Protein AF-A0A377FRD3-F1 (afdb_monomer_lite)

InterPro domains:
  IPR013099 Potassium channel domain [PF07885] (24-96)
  IPR028325 Voltage-gated potassium channel [PTHR11537] (15-99)

Secondary structure (DSSP, 8-state):
-HHHHHHHHHHHTS-HHHHHHHHHHHHHHHHHHHHHH-TTT--SHHHHHHHHHHHHTT---SSS---SHHHHHHHHHHHHHHHHHHHHHHHHHHHHHHHHHHHHHTT-S----S-EEEEES--HHHHHHHHHHHTTT-EEEEETTB--HHHHTTSPPPTT-EEEEE--HHHHHHHHTT---

Sequence (181 aa):
MHIFFRVWRGLSKLSFLNIVLASLVIILTGTLVGYWVEPETFPSLFDSFWWTMTTLTTVGYGDFFPSSVAGRWLGIFLFLFGIGIIGALIGKLVEVGATFQRLKREGKLMYRGEGHYVYIGWSPKTKKAIDEVLGQGVTLMAVNDRLDYATVLDTPLEASDMLYVVCHDDTWERLNGRGGM

pLDDT: mean 73.73, std 19.8, range [31.97, 97.81]

Organism: NCBI:txid33987

Structure (mmCIF, N/CA/C/O backbone):
data_AF-A0A377FRD3-F1
#
_entry.id   AF-A0A377FRD3-F1
#
loop_
_atom_site.group_PDB
_atom_site.id
_atom_site.type_symbol
_atom_site.label_atom_id
_atom_site.label_alt_id
_atom_site.label_comp_id
_atom_site.label_asym_id
_atom_site.label_entity_id
_atom_site.label_seq_id
_atom_site.pdbx_PDB_ins_code
_atom_site.Cartn_x
_atom_site.Cartn_y
_atom_site.Cartn_z
_atom_site.occupancy
_atom_site.B_iso_or_equiv
_atom_site.auth_seq_id
_atom_site.auth_comp_id
_atom_site.auth_asym_id
_atom_site.auth_atom_id
_atom_site.pdbx_PDB_model_num
ATOM 1 N N . MET A 1 1 ? 2.174 26.113 1.796 1.00 54.59 1 MET A N 1
ATOM 2 C CA . MET A 1 1 ? 1.388 25.424 2.853 1.00 54.59 1 MET A CA 1
ATOM 3 C C . MET A 1 1 ? -0.081 25.150 2.496 1.00 54.59 1 MET A C 1
ATOM 5 O O . MET A 1 1 ? -0.565 24.091 2.868 1.00 54.59 1 MET A O 1
ATOM 9 N N . HIS A 1 2 ? -0.800 26.010 1.754 1.00 61.00 2 HIS A N 1
ATOM 10 C CA . HIS A 1 2 ? -2.237 25.798 1.463 1.00 61.00 2 HIS A CA 1
ATOM 11 C C . HIS A 1 2 ? -2.573 24.604 0.545 1.00 61.00 2 HIS A C 1
ATOM 13 O O . HIS A 1 2 ? -3.586 23.940 0.758 1.00 61.00 2 HIS A O 1
ATOM 19 N N . ILE A 1 3 ? -1.743 24.310 -0.461 1.00 70.44 3 ILE A N 1
ATOM 20 C CA . ILE A 1 3 ? -1.979 23.196 -1.402 1.00 70.44 3 ILE A CA 1
ATOM 21 C C . ILE A 1 3 ? -1.799 21.849 -0.700 1.00 70.44 3 ILE A C 1
ATOM 23 O O . ILE A 1 3 ? -2.674 20.994 -0.792 1.00 70.44 3 ILE A O 1
ATOM 27 N N . PHE A 1 4 ? -0.727 21.710 0.085 1.00 68.12 4 PHE A N 1
ATOM 28 C CA . PHE A 1 4 ? -0.463 20.519 0.894 1.00 68.12 4 PHE A CA 1
ATOM 29 C C . PHE A 1 4 ? -1.644 20.192 1.817 1.00 68.12 4 PHE A C 1
ATOM 31 O O . PHE A 1 4 ? -2.133 19.069 1.823 1.00 68.12 4 PHE A O 1
ATOM 38 N N . PHE A 1 5 ? -2.189 21.196 2.514 1.00 63.25 5 PHE A N 1
ATOM 39 C CA . PHE A 1 5 ? -3.329 21.001 3.413 1.00 63.25 5 PHE A CA 1
ATOM 40 C C . PHE A 1 5 ? -4.634 20.641 2.681 1.00 63.25 5 PHE A C 1
ATOM 42 O O . PHE A 1 5 ? -5.451 19.884 3.207 1.00 63.25 5 PHE A O 1
ATOM 49 N N . ARG A 1 6 ? -4.850 21.160 1.462 1.00 65.94 6 ARG A N 1
ATOM 50 C CA . ARG A 1 6 ? -6.016 20.801 0.631 1.00 65.94 6 ARG A CA 1
ATOM 51 C C . ARG A 1 6 ? -5.916 19.376 0.102 1.00 65.94 6 ARG A C 1
ATOM 53 O O . ARG A 1 6 ? -6.900 18.648 0.177 1.00 65.94 6 ARG A O 1
ATOM 60 N N . VAL A 1 7 ? -4.739 18.983 -0.380 1.00 66.50 7 VAL A N 1
ATOM 61 C CA . VAL A 1 7 ? -4.462 17.615 -0.835 1.00 66.50 7 VAL A CA 1
ATOM 62 C C . VAL A 1 7 ? -4.601 16.635 0.332 1.00 66.50 7 VAL A C 1
ATOM 64 O O . VAL A 1 7 ? -5.312 15.644 0.206 1.00 66.50 7 VAL A O 1
ATOM 67 N N . TRP A 1 8 ? -4.051 16.968 1.503 1.00 67.75 8 TRP A N 1
ATOM 68 C CA . TRP A 1 8 ? -4.163 16.156 2.718 1.00 67.75 8 TRP A CA 1
ATOM 69 C C . TRP A 1 8 ? -5.616 15.962 3.181 1.00 67.75 8 TRP A C 1
ATOM 71 O O . TRP A 1 8 ? -6.037 14.844 3.471 1.00 67.75 8 TRP A O 1
ATOM 81 N N . ARG A 1 9 ? -6.428 17.031 3.183 1.00 64.12 9 ARG A N 1
ATOM 82 C CA . ARG A 1 9 ? -7.872 16.941 3.486 1.00 64.12 9 ARG A CA 1
ATOM 83 C C . ARG A 1 9 ? -8.671 16.175 2.428 1.00 64.12 9 ARG A C 1
ATOM 85 O O . ARG A 1 9 ? -9.747 15.674 2.742 1.00 64.12 9 ARG A O 1
ATOM 92 N N . GLY A 1 10 ? -8.196 16.131 1.184 1.00 64.56 10 GLY A N 1
ATOM 93 C CA . GLY A 1 10 ? -8.771 15.297 0.128 1.00 64.56 10 GLY A CA 1
ATOM 94 C C . GLY A 1 10 ? -8.455 13.818 0.348 1.00 64.56 10 GLY A C 1
ATOM 95 O O . GLY A 1 10 ? -9.367 12.996 0.325 1.00 64.56 10 GLY A O 1
ATOM 96 N N . LEU A 1 11 ? -7.190 13.498 0.648 1.00 63.84 11 LEU A N 1
ATOM 97 C CA . LEU A 1 11 ? -6.742 12.135 0.947 1.00 63.84 11 LEU A CA 1
ATOM 98 C C . LEU A 1 11 ? -7.452 11.535 2.165 1.00 63.84 11 LEU A C 1
ATOM 100 O O . LEU A 1 11 ? -7.827 10.366 2.129 1.00 63.84 11 LEU A O 1
ATOM 104 N N . SER A 1 12 ? -7.687 12.316 3.225 1.00 64.62 12 SER A N 1
ATOM 105 C CA . SER A 1 12 ? -8.339 11.796 4.437 1.00 64.62 12 SER A CA 1
ATOM 106 C C . SER A 1 12 ? -9.779 11.324 4.199 1.00 64.62 12 SER A C 1
ATOM 108 O O . SER A 1 12 ? -10.254 10.424 4.895 1.00 64.62 12 SER A O 1
ATOM 110 N N . LYS A 1 13 ? -10.455 11.884 3.186 1.00 73.25 13 LYS A N 1
ATOM 111 C CA . LYS A 1 13 ? -11.823 11.520 2.789 1.00 73.25 13 LYS A CA 1
ATOM 112 C C . LYS A 1 13 ? -11.902 10.297 1.875 1.00 73.25 13 LYS A C 1
ATOM 114 O O . LYS A 1 13 ? -13.007 9.826 1.615 1.00 73.25 13 LYS A O 1
ATOM 119 N N . LEU A 1 14 ? -10.780 9.793 1.362 1.00 75.31 14 LEU A N 1
ATOM 120 C CA . LEU A 1 14 ? -10.792 8.588 0.537 1.00 75.31 14 LEU A CA 1
ATOM 121 C C . LEU A 1 14 ? -11.167 7.377 1.396 1.00 75.31 14 LEU A C 1
ATOM 123 O O . LEU A 1 14 ? -10.662 7.202 2.508 1.00 75.31 14 LEU A O 1
ATOM 127 N N . SER A 1 15 ? -12.060 6.534 0.878 1.00 84.62 15 SER A N 1
ATOM 128 C CA . SER A 1 15 ? -12.348 5.241 1.491 1.00 84.62 15 SER A CA 1
ATOM 129 C C . SER A 1 15 ? -11.116 4.338 1.394 1.00 84.62 15 SER A C 1
ATOM 131 O O . SER A 1 15 ? -10.295 4.479 0.484 1.00 84.62 15 SER A O 1
ATOM 133 N N . PHE A 1 16 ? -10.993 3.384 2.320 1.00 86.81 16 PHE A N 1
ATOM 134 C CA . PHE A 1 16 ? -9.920 2.386 2.283 1.00 86.81 16 PHE A CA 1
ATOM 135 C C . PHE A 1 16 ? -9.860 1.666 0.924 1.00 86.81 16 PHE A C 1
ATOM 137 O O . PHE A 1 16 ? -8.783 1.510 0.353 1.00 86.81 16 PHE A O 1
ATOM 144 N N . LEU A 1 17 ? -11.026 1.338 0.352 1.00 88.31 17 LEU A N 1
ATOM 145 C CA . LEU A 1 17 ? -11.137 0.710 -0.965 1.00 88.31 17 LEU A CA 1
ATOM 146 C C . LEU A 1 17 ? -10.501 1.554 -2.080 1.00 88.31 17 LEU A C 1
ATOM 148 O O . LEU A 1 17 ? -9.778 1.012 -2.908 1.00 88.31 17 LEU A O 1
ATOM 152 N N . ASN A 1 18 ? -10.712 2.873 -2.088 1.00 90.19 18 ASN A N 1
ATOM 153 C CA . ASN A 1 18 ? -10.137 3.745 -3.118 1.00 90.19 18 ASN A CA 1
ATOM 154 C C . ASN A 1 18 ? -8.605 3.762 -3.064 1.00 90.19 18 ASN A C 1
ATOM 156 O O . ASN A 1 18 ? -7.955 3.813 -4.105 1.00 90.19 18 ASN A O 1
ATOM 160 N N . ILE A 1 19 ? -8.026 3.696 -1.862 1.00 90.81 19 ILE A N 1
ATOM 161 C CA . ILE A 1 19 ? -6.570 3.649 -1.680 1.00 90.81 19 ILE A CA 1
ATOM 162 C C . ILE A 1 19 ? -6.023 2.305 -2.169 1.00 90.81 19 ILE A C 1
ATOM 164 O O . ILE A 1 19 ? -5.022 2.282 -2.884 1.00 90.81 19 ILE A O 1
ATOM 168 N N . VAL A 1 20 ? -6.700 1.195 -1.858 1.00 91.62 20 VAL A N 1
ATOM 169 C CA . VAL A 1 20 ? -6.331 -0.135 -2.370 1.00 91.62 20 VAL A CA 1
ATOM 170 C C . VAL A 1 20 ? -6.400 -0.173 -3.899 1.00 91.62 20 VAL A C 1
ATOM 172 O O . VAL A 1 20 ? -5.443 -0.601 -4.538 1.00 91.62 20 VAL A O 1
ATOM 175 N N . LEU A 1 21 ? -7.476 0.338 -4.503 1.00 93.19 21 LEU A N 1
ATOM 176 C CA . LEU A 1 21 ? -7.622 0.394 -5.961 1.00 93.19 21 LEU A CA 1
ATOM 177 C C . LEU A 1 21 ? -6.542 1.263 -6.618 1.00 93.19 21 LEU A C 1
ATOM 179 O O . LEU A 1 21 ? -5.936 0.839 -7.597 1.00 93.19 21 LEU A O 1
ATOM 183 N N . ALA A 1 22 ? -6.248 2.443 -6.065 1.00 92.06 22 ALA A N 1
ATOM 184 C CA . ALA A 1 22 ? -5.174 3.300 -6.568 1.00 92.06 22 ALA A CA 1
ATOM 185 C C . ALA A 1 22 ? -3.798 2.617 -6.473 1.00 92.06 22 ALA A C 1
ATOM 187 O O . ALA A 1 22 ? -2.993 2.717 -7.399 1.00 92.06 22 ALA A O 1
ATOM 188 N N . SER A 1 23 ? -3.555 1.877 -5.386 1.00 93.12 23 SER A N 1
ATOM 189 C CA . SER A 1 23 ? -2.331 1.088 -5.199 1.00 93.12 23 SER A CA 1
ATOM 190 C C . SER A 1 23 ? -2.206 0.003 -6.264 1.00 93.12 23 SER A C 1
ATOM 192 O O . SER A 1 23 ? -1.163 -0.107 -6.900 1.00 93.12 23 SER A O 1
ATOM 194 N N . LEU A 1 24 ? -3.282 -0.749 -6.516 1.00 95.19 24 LEU A N 1
ATOM 195 C CA . LEU A 1 24 ? -3.318 -1.778 -7.555 1.00 95.19 24 LEU A CA 1
ATOM 196 C C . LEU A 1 24 ? -3.060 -1.191 -8.944 1.00 95.19 24 LEU A C 1
ATOM 198 O O . LEU A 1 24 ? -2.263 -1.743 -9.693 1.00 95.19 24 LEU A O 1
ATOM 202 N N . VAL A 1 25 ? -3.674 -0.052 -9.274 1.00 95.44 25 VAL A N 1
ATOM 203 C CA . VAL A 1 25 ? -3.444 0.629 -10.558 1.00 95.44 25 VAL A CA 1
ATOM 204 C C . VAL A 1 25 ? -1.977 1.023 -10.716 1.00 95.44 25 VAL A C 1
ATOM 206 O O . VAL A 1 25 ? -1.401 0.783 -11.776 1.00 95.44 25 VAL A O 1
ATOM 209 N N . ILE A 1 26 ? -1.349 1.585 -9.680 1.00 94.94 26 ILE A N 1
ATOM 210 C CA . ILE A 1 26 ? 0.063 1.985 -9.737 1.00 94.94 26 ILE A CA 1
ATOM 211 C C . ILE A 1 26 ? 0.989 0.770 -9.831 1.00 94.94 26 ILE A C 1
ATOM 213 O O . ILE A 1 26 ? 1.915 0.794 -10.637 1.00 94.94 26 ILE A O 1
ATOM 217 N N . ILE A 1 27 ? 0.717 -0.301 -9.084 1.00 96.62 27 ILE A N 1
ATOM 218 C CA . ILE A 1 27 ? 1.486 -1.551 -9.154 1.00 96.62 27 ILE A CA 1
ATOM 219 C C . ILE A 1 27 ? 1.393 -2.161 -10.556 1.00 96.62 27 ILE A C 1
ATOM 221 O O . ILE A 1 27 ? 2.417 -2.481 -11.157 1.00 96.62 27 ILE A O 1
ATOM 225 N N . LEU A 1 28 ? 0.181 -2.288 -11.102 1.00 97.00 28 LEU A N 1
ATOM 226 C CA . LEU A 1 28 ? -0.042 -2.846 -12.437 1.00 97.00 28 LEU A CA 1
ATOM 227 C C . LEU A 1 28 ? 0.612 -1.982 -13.516 1.00 97.00 28 LEU A C 1
ATOM 229 O O . LEU A 1 28 ? 1.287 -2.508 -14.394 1.00 97.00 28 LEU A O 1
ATOM 233 N N . THR A 1 29 ? 0.467 -0.659 -13.428 1.00 95.94 29 THR A N 1
ATOM 234 C CA . THR A 1 29 ? 1.082 0.262 -14.392 1.00 95.94 29 THR A CA 1
ATOM 235 C C . THR A 1 29 ? 2.606 0.212 -14.303 1.00 95.94 29 THR A C 1
ATOM 237 O O . THR A 1 29 ? 3.260 0.089 -15.332 1.00 95.94 29 THR A O 1
ATOM 240 N N . GLY A 1 30 ? 3.180 0.243 -13.096 1.00 96.31 30 GLY A N 1
ATOM 241 C CA . GLY A 1 30 ? 4.625 0.123 -12.877 1.00 96.31 30 GLY A CA 1
ATOM 242 C C . GLY A 1 30 ? 5.191 -1.182 -13.432 1.00 96.31 30 GLY A C 1
ATOM 243 O O . GLY A 1 30 ? 6.183 -1.156 -14.153 1.00 96.31 30 GLY A O 1
ATOM 244 N N . THR A 1 31 ? 4.490 -2.292 -13.196 1.00 97.56 31 THR A N 1
ATOM 245 C CA . THR A 1 31 ? 4.865 -3.626 -13.687 1.00 97.56 31 THR A CA 1
ATOM 246 C C . THR A 1 31 ? 4.804 -3.713 -15.213 1.00 97.56 31 THR A C 1
ATOM 248 O O . THR A 1 31 ? 5.746 -4.165 -15.855 1.00 97.56 31 THR A O 1
ATOM 251 N N . LEU A 1 32 ? 3.693 -3.291 -15.823 1.00 97.44 32 LEU A N 1
ATOM 252 C CA . LEU A 1 32 ? 3.497 -3.426 -17.269 1.00 97.44 32 LEU A CA 1
ATOM 253 C C . LEU A 1 32 ? 4.395 -2.468 -18.055 1.00 97.44 32 LEU A C 1
ATOM 255 O O . LEU A 1 32 ? 5.013 -2.870 -19.038 1.00 97.44 32 LEU A O 1
ATOM 259 N N . VAL A 1 33 ? 4.486 -1.208 -17.618 1.00 97.00 33 VAL A N 1
ATOM 260 C CA . VAL A 1 33 ? 5.345 -0.210 -18.265 1.00 97.00 33 VAL A CA 1
ATOM 261 C C . VAL A 1 33 ? 6.812 -0.545 -18.026 1.00 97.00 33 VAL A C 1
ATOM 263 O O . VAL A 1 33 ? 7.599 -0.448 -18.959 1.00 97.00 33 VAL A O 1
ATOM 266 N N . GLY A 1 34 ? 7.181 -0.983 -16.820 1.00 96.38 34 GLY A N 1
ATOM 267 C CA . GLY A 1 34 ? 8.541 -1.414 -16.512 1.00 96.38 34 GLY A CA 1
ATOM 268 C C . GLY A 1 34 ? 8.981 -2.543 -17.436 1.00 96.38 34 GLY A C 1
ATOM 269 O O . GLY A 1 34 ? 9.977 -2.393 -18.137 1.00 96.38 34 GLY A O 1
ATOM 270 N N . TYR A 1 35 ? 8.201 -3.624 -17.506 1.00 96.69 35 TYR A N 1
ATOM 271 C CA . TYR A 1 35 ? 8.481 -4.763 -18.383 1.00 96.69 35 TYR A CA 1
ATOM 272 C C . TYR A 1 35 ? 8.607 -4.365 -19.862 1.00 96.69 35 TYR A C 1
ATOM 274 O O . TYR A 1 35 ? 9.475 -4.866 -20.571 1.00 96.69 35 TYR A O 1
ATOM 282 N N . TRP A 1 36 ? 7.764 -3.442 -20.333 1.00 96.00 36 TRP A N 1
ATOM 283 C CA . TRP A 1 36 ? 7.789 -2.994 -21.726 1.00 96.00 36 TRP A CA 1
ATOM 284 C C . TRP A 1 36 ? 8.974 -2.071 -22.052 1.00 96.00 36 TRP A C 1
ATOM 286 O O . TRP A 1 36 ? 9.526 -2.148 -23.148 1.00 96.00 36 TRP A O 1
ATOM 296 N N . VAL A 1 37 ? 9.364 -1.194 -21.122 1.00 96.19 37 VAL A N 1
ATOM 297 C C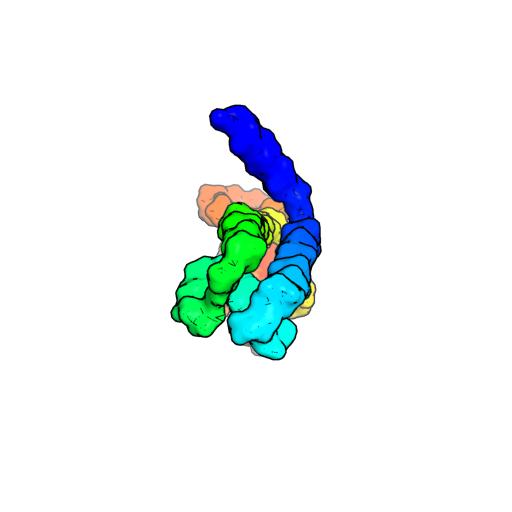A . VAL A 1 37 ? 10.428 -0.193 -21.329 1.00 96.19 37 VAL A CA 1
ATOM 298 C C . VAL A 1 37 ? 11.824 -0.755 -21.049 1.00 96.19 37 VAL A C 1
ATOM 300 O O . VAL A 1 37 ? 12.788 -0.316 -21.671 1.00 96.19 37 VAL A O 1
ATOM 303 N N . GLU A 1 38 ? 11.949 -1.715 -20.135 1.00 95.00 38 GLU A N 1
ATOM 304 C CA . GLU A 1 38 ? 13.228 -2.287 -19.694 1.00 95.00 38 GLU A CA 1
ATOM 305 C C . GLU A 1 38 ? 13.248 -3.823 -19.848 1.00 95.00 38 GLU A C 1
ATOM 307 O O . GLU A 1 38 ? 13.494 -4.527 -18.867 1.00 95.00 38 GLU A O 1
ATOM 312 N N . PRO A 1 39 ? 13.011 -4.388 -21.047 1.00 93.00 39 PRO A N 1
ATOM 313 C CA . PRO A 1 39 ? 12.922 -5.842 -21.222 1.00 93.00 39 PRO A CA 1
ATOM 314 C C . PRO A 1 39 ? 14.239 -6.574 -20.917 1.00 93.00 39 PRO A C 1
ATOM 316 O O . PRO A 1 39 ? 14.218 -7.744 -20.546 1.00 93.00 39 PRO A O 1
ATOM 319 N N . GLU A 1 40 ? 15.389 -5.902 -21.050 1.00 92.88 40 GLU A N 1
ATOM 320 C CA . GLU A 1 40 ? 16.696 -6.488 -20.714 1.00 92.88 40 GLU A CA 1
ATOM 321 C C . GLU A 1 40 ? 16.963 -6.510 -19.205 1.00 92.88 40 GLU A C 1
ATOM 323 O O . GLU A 1 40 ? 17.595 -7.436 -18.704 1.00 92.88 40 GLU A O 1
ATOM 328 N N . THR A 1 41 ? 16.484 -5.502 -18.468 1.00 93.56 41 THR A N 1
ATOM 329 C CA . THR A 1 41 ? 16.625 -5.456 -17.005 1.00 93.56 41 THR A CA 1
ATOM 330 C C . THR A 1 41 ? 15.542 -6.286 -16.321 1.00 93.56 41 THR A C 1
ATOM 332 O O . THR A 1 41 ? 15.826 -6.955 -15.336 1.00 93.56 41 THR A O 1
ATOM 335 N N . PHE A 1 42 ? 14.310 -6.275 -16.829 1.00 96.00 42 PHE A N 1
ATOM 336 C CA . PHE A 1 42 ? 13.185 -7.033 -16.287 1.00 96.00 42 PHE A CA 1
ATOM 337 C C . PHE A 1 42 ? 12.775 -8.139 -17.278 1.00 96.00 42 PHE A C 1
ATOM 339 O O . PHE A 1 42 ? 11.814 -7.966 -18.033 1.00 96.00 42 PHE A O 1
ATOM 346 N N . PRO A 1 43 ? 13.481 -9.285 -17.298 1.00 93.06 43 PRO A N 1
ATOM 347 C CA . PRO A 1 43 ? 13.269 -10.323 -18.308 1.00 93.06 43 PRO A CA 1
ATOM 348 C C . PRO A 1 43 ? 11.898 -11.006 -18.201 1.00 93.06 43 PRO A C 1
ATOM 350 O O . PRO A 1 43 ? 11.404 -11.563 -19.184 1.00 93.06 43 PRO A O 1
ATOM 353 N N . SER A 1 44 ? 11.243 -10.943 -17.038 1.00 96.25 44 SER A N 1
ATOM 354 C CA . SER A 1 44 ? 9.869 -11.405 -16.853 1.00 96.25 44 SER A CA 1
ATOM 355 C C . SER A 1 44 ? 8.957 -10.329 -16.254 1.00 96.25 44 SER A C 1
ATOM 357 O O . SER A 1 44 ? 9.395 -9.403 -15.567 1.00 96.25 44 SER A O 1
ATOM 359 N N . LEU A 1 45 ? 7.642 -10.492 -16.455 1.00 96.69 45 LEU A N 1
ATOM 360 C CA . LEU A 1 45 ? 6.627 -9.677 -15.772 1.00 96.69 45 LEU A CA 1
ATOM 361 C C . LEU A 1 45 ? 6.761 -9.761 -14.247 1.00 96.69 45 LEU A C 1
ATOM 363 O O . LEU A 1 45 ? 6.466 -8.791 -13.551 1.00 96.69 45 LEU A O 1
ATOM 367 N N . PHE A 1 46 ? 7.210 -10.907 -13.732 1.00 97.31 46 PHE A N 1
ATOM 368 C CA . PHE A 1 46 ? 7.421 -11.092 -12.305 1.00 97.31 46 PHE A CA 1
ATOM 369 C C . PHE A 1 46 ? 8.595 -10.254 -11.791 1.00 97.31 46 PHE A C 1
ATOM 371 O O . PHE A 1 46 ? 8.455 -9.633 -10.744 1.00 97.31 46 PHE A O 1
ATOM 378 N N . ASP A 1 47 ? 9.696 -10.152 -12.538 1.00 97.38 47 ASP A N 1
ATOM 379 C CA . ASP A 1 47 ? 10.846 -9.322 -12.145 1.00 97.38 47 ASP A CA 1
ATOM 380 C C . ASP A 1 47 ? 10.480 -7.833 -12.135 1.00 97.38 47 ASP A C 1
ATOM 382 O O . ASP A 1 47 ? 10.839 -7.098 -11.214 1.00 97.38 47 ASP A O 1
ATOM 386 N N . SER A 1 48 ? 9.678 -7.384 -13.108 1.00 97.31 48 SER A N 1
ATOM 387 C CA . SER A 1 48 ? 9.176 -6.006 -13.117 1.00 97.31 48 SER A CA 1
ATOM 388 C C . SER A 1 48 ? 8.187 -5.735 -11.975 1.00 97.31 48 SER A C 1
ATOM 390 O O . SER A 1 48 ? 8.223 -4.670 -11.349 1.00 97.31 48 SER A O 1
ATOM 392 N N . PHE A 1 49 ? 7.329 -6.708 -11.652 1.00 97.81 49 PHE A N 1
ATOM 393 C CA . PHE A 1 49 ? 6.433 -6.642 -10.497 1.00 97.81 49 PHE A CA 1
ATOM 394 C C . PHE A 1 49 ? 7.217 -6.596 -9.185 1.00 97.81 49 PHE A C 1
ATOM 396 O O . PHE A 1 49 ? 6.936 -5.762 -8.325 1.00 97.81 49 PHE A O 1
ATOM 403 N N . TRP A 1 50 ? 8.226 -7.452 -9.048 1.00 97.50 50 TRP A N 1
ATOM 404 C CA . TRP A 1 50 ? 9.125 -7.506 -7.904 1.00 97.50 50 TRP A CA 1
ATOM 405 C C . TRP A 1 50 ? 9.848 -6.174 -7.701 1.00 97.50 50 TRP A C 1
ATOM 407 O O . TRP A 1 50 ? 9.804 -5.608 -6.607 1.00 97.50 50 TRP A O 1
ATOM 417 N N . TRP A 1 51 ? 10.425 -5.609 -8.764 1.00 96.94 51 TRP A N 1
ATOM 418 C CA . TRP A 1 51 ? 11.030 -4.279 -8.723 1.00 96.94 51 TRP A CA 1
ATOM 419 C C . TRP A 1 51 ? 10.019 -3.192 -8.328 1.00 96.94 51 TRP A C 1
ATOM 421 O O . TRP A 1 51 ? 10.306 -2.342 -7.481 1.00 96.94 51 TRP A O 1
ATOM 431 N N . THR A 1 52 ? 8.807 -3.234 -8.886 1.00 96.62 52 THR A N 1
ATOM 432 C CA . THR A 1 52 ? 7.738 -2.283 -8.546 1.00 96.62 52 THR A CA 1
ATOM 433 C C . THR A 1 52 ? 7.366 -2.383 -7.066 1.00 96.62 52 THR A C 1
ATOM 435 O O . THR A 1 52 ? 7.246 -1.362 -6.390 1.00 96.62 52 THR A O 1
ATOM 438 N N . MET A 1 53 ? 7.240 -3.597 -6.527 1.00 96.00 53 MET A N 1
ATOM 439 C CA . MET A 1 53 ? 6.927 -3.836 -5.119 1.00 96.00 53 MET A CA 1
ATOM 440 C C . MET A 1 53 ? 8.047 -3.356 -4.195 1.00 96.00 53 MET A C 1
ATOM 442 O O . MET A 1 53 ? 7.774 -2.619 -3.247 1.00 96.00 53 MET A O 1
ATOM 446 N N . THR A 1 54 ? 9.302 -3.717 -4.469 1.00 95.44 54 THR A N 1
ATOM 447 C CA . THR A 1 54 ? 10.456 -3.322 -3.640 1.00 95.44 54 THR A CA 1
ATOM 448 C C . THR A 1 54 ? 10.687 -1.812 -3.677 1.00 95.44 54 THR A C 1
ATOM 450 O O . THR A 1 54 ? 11.066 -1.223 -2.665 1.00 95.44 54 THR A O 1
ATOM 453 N N . THR A 1 55 ? 10.378 -1.171 -4.805 1.00 94.62 55 THR A N 1
ATOM 454 C CA . THR A 1 55 ? 10.408 0.286 -4.966 1.00 94.62 55 THR A CA 1
ATOM 455 C C . THR A 1 55 ? 9.283 0.970 -4.193 1.00 94.62 55 THR A C 1
ATOM 457 O O . THR A 1 55 ? 9.546 1.880 -3.409 1.00 94.62 55 THR A O 1
ATOM 460 N N . LEU A 1 56 ? 8.030 0.529 -4.367 1.00 93.31 56 LEU A N 1
ATOM 461 C CA . LEU A 1 56 ? 6.874 1.114 -3.679 1.00 93.31 56 LEU A CA 1
ATOM 462 C C . LEU A 1 56 ? 6.992 0.979 -2.164 1.00 93.31 56 LEU A C 1
ATOM 464 O O . LEU A 1 56 ? 6.709 1.935 -1.454 1.00 93.31 56 LEU A O 1
ATOM 468 N N . THR A 1 57 ? 7.450 -0.182 -1.689 1.00 92.00 57 THR A N 1
ATOM 469 C CA . THR A 1 57 ? 7.714 -0.467 -0.268 1.00 92.00 57 THR A CA 1
ATOM 470 C C . THR A 1 57 ? 8.979 0.180 0.274 1.00 92.00 57 THR A C 1
ATOM 472 O O . THR A 1 57 ? 9.246 0.069 1.468 1.00 92.00 57 THR A O 1
ATOM 475 N N . THR A 1 58 ? 9.739 0.891 -0.563 1.00 92.00 58 THR A N 1
ATOM 476 C CA . THR A 1 58 ? 10.999 1.562 -0.206 1.00 92.00 58 THR A CA 1
ATOM 477 C C . THR A 1 58 ? 12.095 0.622 0.316 1.00 92.00 58 THR A C 1
ATOM 479 O O . THR A 1 58 ? 13.048 1.078 0.940 1.00 92.00 58 THR A O 1
ATOM 482 N N . VAL A 1 59 ? 11.983 -0.684 0.049 1.00 94.25 59 VAL A N 1
ATOM 483 C CA . VAL A 1 59 ? 12.988 -1.691 0.426 1.00 94.25 59 VAL A CA 1
ATOM 484 C C . VAL A 1 59 ? 14.213 -1.596 -0.481 1.00 94.25 59 VAL A C 1
ATOM 486 O O . VAL A 1 59 ? 15.329 -1.518 0.016 1.00 94.25 59 VAL A O 1
ATOM 489 N N . GLY A 1 60 ? 13.999 -1.583 -1.802 1.00 93.31 60 GLY A N 1
ATOM 490 C CA . GLY A 1 60 ? 15.039 -1.344 -2.808 1.00 93.31 60 GLY A CA 1
ATOM 491 C C . GLY A 1 60 ? 16.282 -2.238 -2.701 1.00 93.31 60 GLY A C 1
ATOM 492 O O . GLY A 1 60 ? 17.373 -1.727 -2.469 1.00 93.31 60 GLY A O 1
ATOM 493 N N . TYR A 1 61 ? 16.145 -3.551 -2.922 1.00 95.19 61 TYR A N 1
ATOM 494 C CA . TYR A 1 61 ? 17.282 -4.488 -2.866 1.00 95.19 61 TYR A CA 1
ATOM 495 C C . TYR A 1 61 ? 18.405 -4.175 -3.870 1.00 95.19 61 TYR A C 1
ATOM 497 O O . TYR A 1 61 ? 19.561 -4.500 -3.605 1.00 95.19 61 TYR A O 1
ATOM 505 N N . GLY A 1 62 ? 18.080 -3.533 -4.998 1.00 93.69 62 GLY A N 1
ATOM 506 C CA . GLY A 1 62 ? 19.053 -3.141 -6.025 1.00 93.69 62 GLY A CA 1
ATOM 507 C C . GLY A 1 62 ? 19.489 -4.278 -6.955 1.00 93.69 62 GLY A C 1
ATOM 508 O O . GLY A 1 62 ? 20.408 -4.095 -7.745 1.00 93.69 62 GLY A O 1
ATOM 509 N N . ASP A 1 63 ? 18.824 -5.427 -6.876 1.00 94.75 63 ASP A N 1
ATOM 510 C CA . ASP A 1 63 ? 18.939 -6.564 -7.793 1.00 94.75 63 ASP A CA 1
ATOM 511 C C . ASP A 1 63 ? 18.414 -6.233 -9.198 1.00 94.75 63 ASP A C 1
ATOM 513 O O . ASP A 1 63 ? 19.011 -6.625 -10.198 1.00 94.75 63 ASP A O 1
ATOM 517 N N . PHE A 1 64 ? 17.344 -5.443 -9.264 1.00 95.31 64 PHE A N 1
ATOM 518 C CA . PHE A 1 64 ? 16.760 -4.928 -10.494 1.00 95.31 64 PHE A CA 1
ATOM 519 C C . PHE A 1 64 ? 16.581 -3.407 -10.410 1.00 95.31 64 PHE A C 1
ATOM 521 O O . PHE A 1 64 ? 16.147 -2.880 -9.383 1.00 95.31 64 PHE A O 1
ATOM 528 N N . PHE A 1 65 ? 16.902 -2.677 -11.482 1.00 94.44 65 PHE A N 1
ATOM 529 C CA . PHE A 1 65 ? 16.736 -1.221 -11.541 1.00 94.44 65 PHE A CA 1
ATOM 530 C C . PHE A 1 65 ? 16.703 -0.708 -12.988 1.00 94.44 65 PHE A C 1
ATOM 532 O O . PHE A 1 65 ? 17.475 -1.181 -13.817 1.00 94.44 65 PHE A O 1
ATOM 539 N N . PRO A 1 66 ? 15.868 0.296 -13.309 1.00 94.88 66 PRO A N 1
ATOM 540 C CA . PRO A 1 66 ? 15.767 0.807 -14.668 1.00 94.88 66 PRO A CA 1
ATOM 541 C C . PRO A 1 66 ? 17.082 1.447 -15.121 1.00 94.88 66 PRO A C 1
ATOM 543 O O . PRO A 1 66 ? 17.645 2.320 -14.448 1.00 94.88 66 PRO A O 1
ATOM 546 N N . SER A 1 67 ? 17.554 1.034 -16.292 1.00 94.69 67 SER A N 1
ATOM 547 C CA . SER A 1 67 ? 18.818 1.490 -16.863 1.00 94.69 67 SER A CA 1
ATOM 548 C C . SER A 1 67 ? 18.620 2.649 -17.847 1.00 94.69 67 SER A C 1
ATOM 550 O O . SER A 1 67 ? 19.438 3.576 -17.892 1.00 94.69 67 SER A O 1
ATOM 552 N N . SER A 1 68 ? 17.498 2.648 -18.571 1.00 96.19 68 SER A N 1
ATOM 553 C CA . SER A 1 68 ? 17.151 3.612 -19.610 1.00 96.19 68 SER A CA 1
ATOM 554 C C . SER A 1 68 ? 16.612 4.932 -19.046 1.00 96.19 68 SER A C 1
ATOM 556 O O . SER A 1 68 ? 16.137 5.035 -17.912 1.00 96.19 68 SER A O 1
ATOM 558 N N . VAL A 1 69 ? 16.630 5.979 -19.876 1.00 96.50 69 VAL A N 1
ATOM 559 C CA . VAL A 1 69 ? 16.050 7.287 -19.524 1.00 96.50 69 VAL A CA 1
ATOM 560 C C . VAL A 1 69 ? 14.547 7.171 -19.249 1.00 96.50 69 VAL A C 1
ATOM 562 O O . VAL A 1 69 ? 14.051 7.769 -18.295 1.00 96.50 69 VAL A O 1
ATOM 565 N N . ALA A 1 70 ? 13.822 6.388 -20.050 1.00 94.62 70 ALA A N 1
ATOM 566 C CA . ALA A 1 70 ? 12.382 6.201 -19.893 1.00 94.62 70 ALA A CA 1
ATOM 567 C C . ALA A 1 70 ? 12.043 5.424 -18.609 1.00 94.62 70 ALA A C 1
ATOM 569 O O . ALA A 1 70 ? 11.164 5.842 -17.854 1.00 94.62 70 ALA A O 1
ATOM 570 N N . GLY A 1 71 ? 12.788 4.359 -18.300 1.00 95.88 71 GLY A N 1
ATOM 571 C CA . GLY A 1 71 ? 12.616 3.610 -17.055 1.00 95.88 71 GLY A CA 1
ATOM 572 C C . GLY A 1 71 ? 12.948 4.446 -15.817 1.00 95.88 71 GLY A C 1
ATOM 573 O O . GLY A 1 71 ? 12.271 4.341 -14.795 1.00 95.88 71 GLY A O 1
ATOM 574 N N . ARG A 1 72 ? 13.925 5.357 -15.897 1.00 95.69 72 ARG A N 1
ATOM 575 C CA . ARG A 1 72 ? 14.210 6.303 -14.802 1.00 95.69 72 ARG A CA 1
ATOM 576 C C . ARG A 1 72 ? 13.061 7.279 -14.557 1.00 95.69 72 ARG A C 1
ATOM 578 O O . ARG A 1 72 ? 12.756 7.558 -13.401 1.00 95.69 72 ARG A O 1
ATOM 585 N N . TRP A 1 73 ? 12.391 7.762 -15.605 1.00 97.25 73 TRP A N 1
ATOM 586 C CA . TRP A 1 73 ? 11.177 8.574 -15.451 1.00 97.25 73 TRP A CA 1
ATOM 587 C C . TRP A 1 73 ? 10.035 7.791 -14.797 1.00 97.25 73 TRP A C 1
ATOM 589 O O . TRP A 1 73 ? 9.351 8.335 -13.927 1.00 97.25 73 TRP A O 1
ATOM 599 N N . LEU A 1 74 ? 9.874 6.509 -15.145 1.00 95.38 74 LEU A N 1
ATOM 600 C CA . LEU A 1 74 ? 8.950 5.612 -14.447 1.00 95.38 74 LEU A CA 1
ATOM 601 C C . LEU A 1 74 ? 9.324 5.472 -12.962 1.00 95.38 74 LEU A C 1
ATOM 603 O O . LEU A 1 74 ? 8.456 5.585 -12.100 1.00 95.38 74 LEU A O 1
ATOM 607 N N . GLY A 1 75 ? 10.609 5.291 -12.654 1.00 94.56 75 GLY A N 1
ATOM 608 C CA . GLY A 1 75 ? 11.109 5.240 -11.280 1.00 94.56 75 GLY A CA 1
ATOM 609 C C . GLY A 1 75 ? 10.781 6.508 -10.488 1.00 94.56 75 GLY A C 1
ATOM 610 O O . GLY A 1 75 ? 10.209 6.421 -9.406 1.00 94.56 75 GLY A O 1
ATOM 611 N N . ILE A 1 76 ? 11.043 7.692 -11.054 1.00 94.94 76 ILE A N 1
ATOM 612 C CA . ILE A 1 76 ? 10.705 8.987 -10.432 1.00 94.94 76 ILE A CA 1
ATOM 613 C C . ILE A 1 76 ? 9.205 9.077 -10.124 1.00 94.94 76 ILE A C 1
ATOM 615 O O . ILE A 1 76 ? 8.823 9.513 -9.035 1.00 94.94 76 ILE A O 1
ATOM 619 N N . PHE A 1 77 ? 8.354 8.643 -11.056 1.00 94.19 77 PHE A N 1
ATOM 620 C CA . PHE A 1 77 ? 6.914 8.566 -10.829 1.00 94.19 77 PHE A CA 1
ATOM 621 C C . PHE A 1 77 ? 6.589 7.634 -9.648 1.00 94.19 77 PHE A C 1
ATOM 623 O O . PHE A 1 77 ? 5.920 8.052 -8.702 1.00 94.19 77 PHE A O 1
ATOM 630 N N . LEU A 1 78 ? 7.113 6.405 -9.638 1.00 94.62 78 LEU A N 1
ATOM 631 C CA . LEU A 1 78 ? 6.868 5.448 -8.554 1.00 94.62 78 LEU A CA 1
ATOM 632 C C . LEU A 1 78 ? 7.353 5.955 -7.191 1.00 94.62 78 LEU A C 1
ATOM 634 O O . LEU A 1 78 ? 6.659 5.748 -6.198 1.00 94.62 78 LEU A O 1
ATOM 638 N N . PHE A 1 79 ? 8.479 6.668 -7.125 1.00 92.06 79 PHE A N 1
ATOM 639 C CA . PHE A 1 79 ? 8.981 7.241 -5.872 1.00 92.06 79 PHE A CA 1
ATOM 640 C C . PHE A 1 79 ? 8.024 8.293 -5.295 1.00 92.06 79 PHE A C 1
ATOM 642 O O . PHE A 1 79 ? 7.721 8.269 -4.101 1.00 92.06 79 PHE A O 1
ATOM 649 N N . LEU A 1 80 ? 7.514 9.201 -6.136 1.00 90.75 80 LEU A N 1
ATOM 650 C CA . LEU A 1 80 ? 6.615 10.274 -5.699 1.00 90.75 80 LEU A CA 1
ATOM 651 C C . LEU A 1 80 ? 5.265 9.735 -5.213 1.00 90.75 80 LEU A C 1
ATOM 653 O O . LEU A 1 80 ? 4.765 10.158 -4.169 1.00 90.75 80 LEU A O 1
ATOM 657 N N . PHE A 1 81 ? 4.670 8.802 -5.957 1.00 89.94 81 PHE A N 1
ATOM 658 C CA . PHE A 1 81 ? 3.344 8.276 -5.630 1.00 89.94 81 PHE A CA 1
ATOM 659 C C . PHE A 1 81 ? 3.386 7.134 -4.604 1.00 89.94 81 PHE A C 1
ATOM 661 O O . PHE A 1 81 ? 2.466 7.016 -3.792 1.00 89.94 81 PHE A O 1
ATOM 668 N N . GLY A 1 82 ? 4.456 6.336 -4.584 1.00 87.81 82 GLY A N 1
ATOM 669 C CA . GLY A 1 82 ? 4.620 5.204 -3.672 1.00 87.81 82 GLY A CA 1
ATOM 670 C C . GLY A 1 82 ? 4.638 5.611 -2.205 1.00 87.81 82 GLY A C 1
ATOM 671 O O . GLY A 1 82 ? 3.868 5.075 -1.407 1.00 87.81 82 GLY A O 1
ATOM 672 N N . ILE A 1 83 ? 5.422 6.639 -1.866 1.00 89.12 83 ILE A N 1
ATOM 673 C CA . ILE A 1 83 ? 5.475 7.183 -0.500 1.00 89.12 83 ILE A CA 1
ATOM 674 C C . ILE A 1 83 ? 4.088 7.675 -0.059 1.00 89.12 83 ILE A C 1
ATOM 676 O O . ILE A 1 83 ? 3.655 7.416 1.066 1.00 89.12 83 ILE A O 1
ATOM 680 N N . GLY A 1 84 ? 3.359 8.349 -0.957 1.00 88.38 84 GLY A N 1
ATOM 681 C CA . GLY A 1 84 ? 2.008 8.840 -0.684 1.00 88.38 84 GLY A CA 1
ATOM 682 C C . GLY A 1 84 ? 1.011 7.715 -0.394 1.00 88.38 84 GLY A C 1
ATOM 683 O O . GLY A 1 84 ? 0.233 7.813 0.557 1.00 88.38 84 GLY A O 1
ATOM 684 N N . ILE A 1 85 ? 1.060 6.631 -1.173 1.00 88.94 85 ILE A N 1
ATOM 685 C CA . ILE A 1 85 ? 0.204 5.454 -0.981 1.00 88.94 85 ILE A CA 1
ATOM 686 C C . ILE A 1 85 ? 0.492 4.763 0.348 1.00 88.94 85 ILE A C 1
ATOM 688 O O . ILE A 1 85 ? -0.445 4.493 1.099 1.00 88.94 85 ILE A O 1
ATOM 692 N N . ILE A 1 86 ? 1.762 4.494 0.664 1.00 89.31 86 ILE A N 1
ATOM 693 C CA . ILE A 1 86 ? 2.115 3.803 1.911 1.00 89.31 86 ILE A CA 1
ATOM 694 C C . ILE A 1 86 ? 1.707 4.632 3.122 1.00 89.31 86 ILE A C 1
ATOM 696 O O . ILE A 1 86 ? 1.096 4.100 4.050 1.00 89.31 86 ILE A O 1
ATOM 700 N N . GLY A 1 87 ? 1.952 5.944 3.088 1.00 89.44 87 GLY A N 1
ATOM 701 C CA . GLY A 1 87 ? 1.485 6.850 4.135 1.00 89.44 87 GLY A CA 1
ATOM 702 C C . GLY A 1 87 ? -0.036 6.802 4.314 1.00 89.44 87 GLY A C 1
ATOM 703 O O . GLY A 1 87 ? -0.525 6.726 5.442 1.00 89.44 87 GLY A O 1
ATOM 704 N N . ALA A 1 88 ? -0.796 6.782 3.214 1.00 89.19 88 ALA A N 1
ATOM 705 C CA . ALA A 1 88 ? -2.254 6.688 3.255 1.00 89.19 88 ALA A CA 1
ATOM 706 C C . ALA A 1 88 ? -2.748 5.335 3.800 1.00 89.19 88 ALA A C 1
ATOM 708 O O . ALA A 1 88 ? -3.678 5.308 4.610 1.00 89.19 88 ALA A O 1
ATOM 709 N N . LEU A 1 89 ? -2.121 4.224 3.398 1.00 89.00 89 LEU A N 1
ATOM 710 C CA . LEU A 1 89 ? -2.448 2.877 3.878 1.00 89.00 89 LEU A CA 1
ATOM 711 C C . LEU A 1 89 ? -2.214 2.749 5.384 1.00 89.00 89 LEU A C 1
ATOM 713 O O . LEU A 1 89 ? -3.121 2.335 6.105 1.00 89.00 89 LEU A O 1
ATOM 717 N N . ILE A 1 90 ? -1.042 3.167 5.873 1.00 90.19 90 ILE A N 1
ATOM 718 C CA . ILE A 1 90 ? -0.726 3.163 7.308 1.00 90.19 90 ILE A CA 1
ATOM 719 C C . ILE A 1 90 ? -1.724 4.044 8.066 1.00 90.19 90 ILE A C 1
ATOM 721 O O . ILE A 1 90 ? -2.295 3.607 9.065 1.00 90.19 90 ILE A O 1
ATOM 725 N N . GLY A 1 91 ? -1.996 5.253 7.564 1.00 90.00 91 GLY A N 1
ATOM 726 C CA . GLY A 1 91 ? -2.965 6.167 8.168 1.00 90.00 91 GLY A CA 1
ATOM 727 C C . GLY A 1 91 ? -4.355 5.545 8.316 1.00 90.00 91 GLY A C 1
ATOM 728 O O . GLY A 1 91 ? -4.970 5.660 9.377 1.00 90.00 91 GLY A O 1
ATOM 729 N N . LYS A 1 92 ? -4.833 4.822 7.295 1.00 88.69 92 LYS A N 1
ATOM 730 C CA . LYS A 1 92 ? -6.124 4.125 7.360 1.00 88.69 92 LYS A CA 1
ATOM 731 C C . LYS A 1 92 ? -6.118 2.925 8.297 1.00 88.69 92 LYS A C 1
ATOM 733 O O . LYS A 1 92 ? -7.108 2.727 8.994 1.00 88.69 92 LYS A O 1
ATOM 738 N N . LEU A 1 93 ? -5.036 2.151 8.363 1.00 88.75 93 LEU A N 1
ATOM 739 C CA . LEU A 1 93 ? -4.931 1.045 9.323 1.00 88.75 93 LEU A CA 1
ATOM 740 C C . LEU A 1 93 ? -5.003 1.552 10.768 1.00 88.75 93 LEU A C 1
ATOM 742 O O . LEU A 1 93 ? -5.724 0.985 11.590 1.00 88.75 93 LEU A O 1
ATOM 746 N N . VAL A 1 94 ? -4.323 2.663 11.061 1.00 91.38 94 VAL A N 1
ATOM 747 C CA . VAL A 1 94 ? -4.399 3.322 12.371 1.00 91.38 94 VAL A CA 1
ATOM 748 C C . VAL A 1 94 ? -5.811 3.846 12.646 1.00 91.38 94 VAL A C 1
ATOM 750 O O . VAL A 1 94 ? -6.324 3.650 13.745 1.00 91.38 94 VAL A O 1
ATOM 753 N N . GLU A 1 95 ? -6.475 4.458 11.659 1.00 88.69 95 GLU A N 1
ATOM 754 C CA . GLU A 1 95 ? -7.864 4.930 11.781 1.00 88.69 95 GLU A CA 1
ATOM 755 C C . GLU A 1 95 ? -8.840 3.781 12.078 1.00 88.69 95 GLU A C 1
ATOM 757 O O . GLU A 1 95 ? -9.701 3.916 12.949 1.00 88.69 95 GLU A O 1
ATOM 762 N N . VAL A 1 96 ? -8.688 2.634 11.408 1.00 86.50 96 VAL A N 1
ATOM 763 C CA . VAL A 1 96 ? -9.488 1.427 11.663 1.00 86.50 96 VAL A CA 1
ATOM 764 C C . VAL A 1 96 ? -9.259 0.927 13.088 1.00 86.50 96 VAL A C 1
ATOM 766 O O . VAL A 1 96 ? -10.228 0.690 13.808 1.00 86.50 96 VAL A O 1
ATOM 769 N N . GLY A 1 97 ? -8.003 0.834 13.533 1.00 86.50 97 GLY A N 1
ATOM 770 C CA . GLY A 1 97 ? -7.674 0.439 14.904 1.00 86.50 97 GLY A CA 1
ATOM 771 C C . GLY A 1 97 ? -8.247 1.400 15.950 1.00 86.50 97 GLY A C 1
ATOM 772 O O . GLY A 1 97 ? -8.863 0.969 16.924 1.00 86.50 97 GLY A O 1
ATOM 773 N N . ALA A 1 98 ? -8.120 2.709 15.729 1.00 86.56 98 ALA A N 1
ATOM 774 C CA . ALA A 1 98 ? -8.679 3.734 16.607 1.00 86.56 98 ALA A CA 1
ATOM 775 C C . ALA A 1 98 ? -10.214 3.691 16.636 1.00 86.56 98 ALA A C 1
ATOM 777 O O . ALA A 1 98 ? -10.818 3.810 17.701 1.00 86.56 98 ALA A O 1
ATOM 778 N N . THR A 1 99 ? -10.850 3.463 15.484 1.00 84.25 99 THR A N 1
ATOM 779 C CA . THR A 1 99 ? -12.304 3.294 15.379 1.00 84.25 99 THR A CA 1
ATOM 780 C C . THR A 1 99 ? -12.756 2.043 16.115 1.00 84.25 99 THR A C 1
ATOM 782 O O . THR A 1 99 ? -13.739 2.094 16.843 1.00 84.25 99 THR A O 1
ATOM 785 N N . PHE A 1 100 ? -12.015 0.941 16.011 1.00 77.50 100 PHE A N 1
ATOM 786 C CA . PHE A 1 100 ? -12.307 -0.285 16.747 1.00 77.50 100 PHE A CA 1
ATOM 787 C C . PHE A 1 100 ? -12.203 -0.081 18.266 1.00 77.50 100 PHE A C 1
ATOM 789 O O . PHE A 1 100 ? -13.108 -0.466 19.003 1.00 77.50 100 PHE A O 1
ATOM 796 N N . GLN A 1 101 ? -11.158 0.606 18.741 1.00 75.19 101 GLN A N 1
ATOM 797 C CA . GLN A 1 101 ? -11.018 0.978 20.156 1.00 75.19 101 GLN A CA 1
ATOM 798 C C . GLN A 1 101 ? -12.145 1.907 20.619 1.00 75.19 101 GLN A C 1
ATOM 800 O O . GLN A 1 101 ? -12.672 1.746 21.717 1.00 75.19 101 GLN A O 1
ATOM 805 N N . ARG A 1 102 ? -12.560 2.856 19.774 1.00 74.50 102 ARG A N 1
ATOM 806 C CA . ARG A 1 102 ? -13.697 3.738 20.046 1.00 74.50 102 ARG A CA 1
ATOM 807 C C . ARG A 1 102 ? -15.007 2.958 20.130 1.00 74.50 102 ARG A C 1
ATOM 809 O O . ARG A 1 102 ? -15.755 3.157 21.076 1.00 74.50 102 ARG A O 1
ATOM 816 N N . LEU A 1 103 ? -15.264 2.048 19.192 1.00 72.69 103 LEU A N 1
ATOM 817 C CA . LEU A 1 103 ? -16.442 1.179 19.216 1.00 72.69 103 LEU A CA 1
ATOM 818 C C . LEU A 1 103 ? -16.439 0.260 20.442 1.00 72.69 103 LEU A C 1
ATOM 820 O O . LEU A 1 103 ? -17.509 -0.022 20.969 1.00 72.69 103 LEU A O 1
ATOM 824 N N . LYS A 1 104 ? -15.261 -0.163 20.920 1.00 66.00 104 LYS A N 1
ATOM 825 C CA . LYS A 1 104 ? -15.108 -0.914 22.172 1.00 66.00 104 LYS A CA 1
ATOM 826 C C . LYS A 1 104 ? -15.430 -0.062 23.406 1.00 66.00 104 LYS A C 1
ATOM 828 O O . LYS A 1 104 ? -16.151 -0.540 24.267 1.00 66.00 104 LYS A O 1
ATOM 833 N N . ARG A 1 105 ? -14.948 1.187 23.478 1.00 61.91 105 ARG A N 1
ATOM 834 C CA . ARG A 1 105 ? -15.227 2.133 24.586 1.00 61.91 105 ARG A CA 1
ATOM 835 C C . ARG A 1 105 ? -16.666 2.645 24.611 1.00 61.91 105 ARG A C 1
ATOM 837 O O . ARG A 1 105 ? -17.213 2.903 25.666 1.00 61.91 105 ARG A O 1
ATOM 844 N N . GLU A 1 106 ? -17.273 2.816 23.442 1.00 69.19 106 GLU A N 1
ATOM 845 C CA . GLU A 1 106 ? -18.697 3.141 23.310 1.00 69.19 106 GLU A CA 1
ATOM 846 C C . GLU A 1 106 ? -19.568 1.878 23.349 1.00 69.19 106 GLU A C 1
ATOM 848 O O . GLU A 1 106 ? -20.782 1.995 23.222 1.00 69.19 106 GLU A O 1
ATOM 853 N N . GLY A 1 107 ? -18.948 0.690 23.463 1.00 54.91 107 GLY A N 1
ATOM 854 C CA . GLY A 1 107 ? -19.532 -0.656 23.450 1.00 54.91 107 GLY A CA 1
ATOM 855 C C . GLY A 1 107 ? -20.591 -0.926 22.382 1.00 54.91 107 GLY A C 1
ATOM 856 O O . GLY A 1 107 ? -21.488 -1.748 22.527 1.00 54.91 107 GLY A O 1
ATOM 857 N N . LYS A 1 108 ? -20.442 -0.266 21.239 1.00 54.44 108 LYS A N 1
ATOM 858 C CA . LYS A 1 108 ? -21.237 -0.516 20.033 1.00 54.44 108 LYS A CA 1
ATOM 859 C C . LYS A 1 108 ? -20.809 -1.792 19.303 1.00 54.44 108 LYS A C 1
ATOM 861 O O . LYS A 1 108 ? -21.376 -2.125 18.264 1.00 54.44 108 LYS A O 1
ATOM 866 N N . LEU A 1 109 ? -19.788 -2.492 19.802 1.00 56.78 109 LEU A N 1
ATOM 867 C CA . LEU A 1 109 ? -19.404 -3.808 19.305 1.00 56.78 109 LEU A CA 1
ATOM 868 C C . LEU A 1 109 ? -20.438 -4.830 19.780 1.00 56.78 109 LEU A C 1
ATOM 870 O O . LEU A 1 109 ? -20.471 -5.187 20.953 1.00 56.78 109 LEU A O 1
ATOM 874 N N . MET A 1 110 ? -21.277 -5.304 18.858 1.00 43.03 110 MET A N 1
ATOM 875 C CA . MET A 1 110 ? -22.218 -6.381 19.153 1.00 43.03 110 MET A CA 1
ATOM 876 C C . MET A 1 110 ? -21.452 -7.661 19.494 1.00 43.03 110 MET A C 1
ATOM 878 O O . ME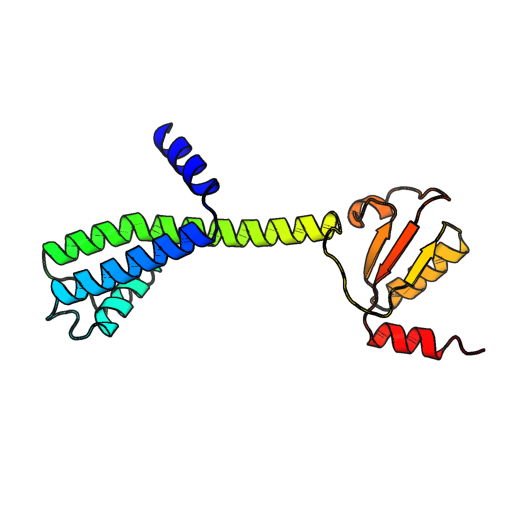T A 1 110 ? -20.834 -8.278 18.625 1.00 43.03 110 MET A O 1
ATOM 882 N N . TYR A 1 111 ? -21.504 -8.058 20.761 1.00 48.66 111 TYR A N 1
ATOM 883 C CA . TYR A 1 111 ? -21.023 -9.351 21.225 1.00 48.66 111 TYR A CA 1
ATOM 884 C C . TY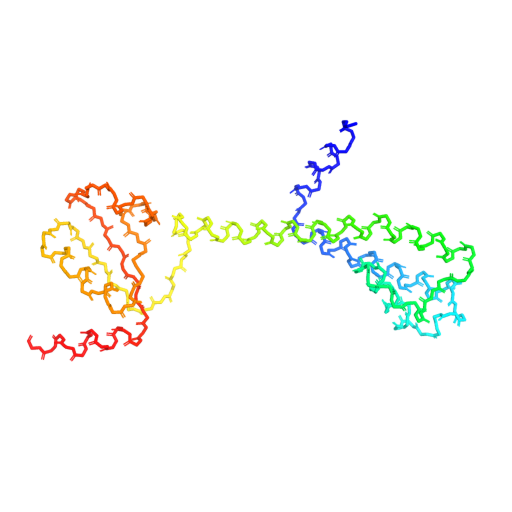R A 1 111 ? -22.112 -10.405 20.972 1.00 48.66 111 TYR A C 1
ATOM 886 O O . TYR A 1 111 ? -23.224 -10.287 21.477 1.00 48.66 111 TYR A O 1
ATOM 894 N N . ARG A 1 112 ? -21.806 -11.414 20.148 1.00 47.16 112 ARG A N 1
ATOM 895 C CA . ARG A 1 112 ? -22.688 -12.555 19.825 1.00 47.16 112 ARG A CA 1
ATOM 896 C C . ARG A 1 112 ? -22.217 -13.847 20.512 1.00 47.16 112 ARG A C 1
ATOM 898 O O . ARG A 1 112 ? -22.197 -14.897 19.882 1.00 47.16 112 ARG A O 1
ATOM 905 N N . GLY A 1 113 ? -21.761 -13.762 21.759 1.00 48.69 113 GLY A N 1
ATOM 906 C CA . GLY A 1 113 ? -21.511 -14.950 22.580 1.00 48.69 113 GLY A CA 1
ATOM 907 C C . GLY A 1 113 ? -22.756 -15.335 23.380 1.00 48.69 113 GLY A C 1
ATOM 908 O O . GLY A 1 113 ? -23.510 -14.463 23.826 1.00 48.69 113 GLY A O 1
ATOM 909 N N . GLU A 1 114 ? -22.972 -16.634 23.556 1.00 39.75 114 GLU A N 1
ATOM 910 C CA . GLU A 1 114 ? -23.948 -17.184 24.501 1.00 39.75 114 GLU A CA 1
ATOM 911 C C . GLU A 1 114 ? -23.264 -17.334 25.876 1.00 39.75 114 GLU A C 1
ATOM 913 O O . GLU A 1 114 ? -22.081 -17.643 25.927 1.00 39.75 114 GLU A O 1
ATOM 918 N N . GLY A 1 115 ? -23.963 -17.059 26.989 1.00 48.81 115 GLY A N 1
ATOM 919 C CA . GLY A 1 115 ? -23.373 -17.122 28.345 1.00 48.81 115 GLY A CA 1
ATOM 920 C C . GLY A 1 115 ? -22.970 -15.778 28.976 1.00 48.81 115 GLY A C 1
ATOM 921 O O . GLY A 1 115 ? -21.978 -15.701 29.695 1.00 48.81 115 GLY A O 1
ATOM 922 N N . HIS A 1 116 ? -23.725 -14.699 28.735 1.00 51.75 116 HIS A N 1
ATOM 923 C CA . HIS A 1 116 ? -23.506 -13.404 29.396 1.00 51.75 116 HIS A CA 1
ATOM 924 C C . HIS A 1 116 ? -24.427 -13.222 30.611 1.00 51.75 116 HIS A C 1
ATOM 926 O O . HIS A 1 116 ? -25.590 -13.628 30.594 1.00 51.75 116 HIS A O 1
ATOM 932 N N . TYR A 1 117 ? -23.917 -12.568 31.657 1.00 54.78 117 TYR A N 1
ATOM 933 C CA . TYR A 1 117 ? -24.698 -12.233 32.846 1.00 54.78 117 TYR A CA 1
ATOM 934 C C . TYR A 1 117 ? -25.109 -10.761 32.789 1.00 54.78 117 TYR A C 1
ATOM 936 O O . TYR A 1 117 ? -24.269 -9.858 32.731 1.00 54.78 117 TYR A O 1
ATOM 944 N N . VAL A 1 118 ? -26.420 -10.520 32.820 1.00 54.38 118 VAL A N 1
ATOM 945 C CA . VAL A 1 118 ? -26.993 -9.180 32.977 1.00 54.38 118 VAL A CA 1
ATOM 946 C C . VAL A 1 118 ? -27.339 -8.997 34.448 1.00 54.38 118 VAL A C 1
ATOM 948 O O . VAL A 1 118 ? -28.239 -9.657 34.967 1.00 54.38 118 VAL A O 1
ATOM 951 N N . TYR A 1 119 ? -26.625 -8.107 35.131 1.00 55.81 119 TYR A N 1
ATOM 952 C CA . TYR A 1 119 ? -26.968 -7.707 36.490 1.00 55.81 119 TYR A CA 1
ATOM 953 C C . TYR A 1 119 ? -27.855 -6.460 36.421 1.00 55.81 119 TYR A C 1
ATOM 955 O O . TYR A 1 119 ? -27.423 -5.387 36.006 1.00 55.81 119 TYR A O 1
ATOM 963 N N . ILE A 1 120 ? -29.115 -6.618 36.820 1.00 49.28 120 ILE A N 1
ATOM 964 C CA . ILE A 1 120 ? -30.119 -5.549 36.857 1.00 49.28 120 ILE A CA 1
ATOM 965 C C . ILE A 1 120 ? -30.145 -4.966 38.272 1.00 49.28 120 ILE A C 1
ATOM 967 O O . ILE A 1 120 ? -30.546 -5.656 39.211 1.00 49.28 120 ILE A O 1
ATOM 971 N N . GLY A 1 121 ? -29.742 -3.702 38.422 1.00 47.12 121 GLY A N 1
ATOM 972 C CA . GLY A 1 121 ? -29.825 -2.960 39.678 1.00 47.12 121 GLY A CA 1
ATOM 973 C C . GLY A 1 121 ? -28.587 -3.053 40.578 1.00 47.12 121 GLY A C 1
ATOM 974 O O . GLY A 1 121 ? -27.890 -4.071 40.669 1.00 47.12 121 GLY A O 1
ATOM 975 N N . TRP A 1 122 ? -28.328 -1.959 41.297 1.00 60.00 122 TRP A N 1
ATOM 976 C CA . TRP A 1 122 ? -27.154 -1.803 42.155 1.00 60.00 122 TRP A CA 1
ATOM 977 C C . TRP A 1 122 ? -27.473 -2.064 43.634 1.00 60.00 122 TRP A C 1
ATOM 979 O O . TRP A 1 122 ? -28.319 -1.408 44.240 1.00 60.00 122 TRP A O 1
ATOM 989 N N . SER A 1 123 ? -26.765 -3.016 44.249 1.00 63.72 123 SER A N 1
ATOM 990 C CA . SER A 1 123 ? -26.825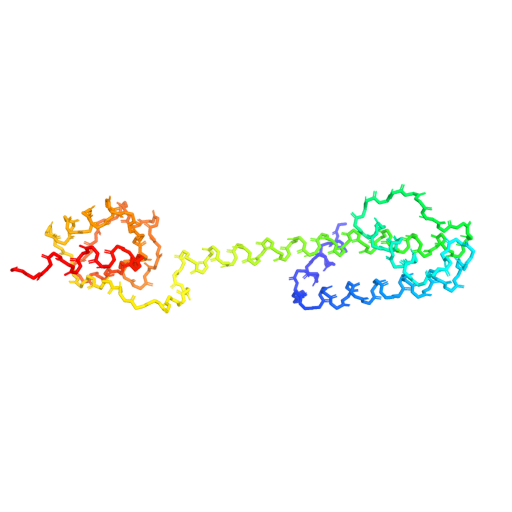 -3.273 45.693 1.00 63.72 123 SER A CA 1
ATOM 991 C C . SER A 1 123 ? -25.447 -3.671 46.240 1.00 63.72 123 SER A C 1
ATOM 993 O O . SER A 1 123 ? -24.607 -4.169 45.484 1.00 63.72 123 SER A O 1
ATOM 995 N N . PRO A 1 124 ? -25.195 -3.551 47.559 1.00 69.06 124 PRO A N 1
ATOM 996 C CA . PRO A 1 124 ? -23.952 -4.031 48.170 1.00 69.06 124 PRO A CA 1
ATOM 997 C C . PRO A 1 124 ? -23.670 -5.521 47.913 1.00 69.06 124 PRO A C 1
ATOM 999 O O . PRO A 1 124 ? -22.512 -5.936 47.880 1.00 69.06 124 PRO A O 1
ATOM 1002 N N . LYS A 1 125 ? -24.721 -6.331 47.714 1.00 66.44 125 LYS A N 1
ATOM 1003 C CA . LYS A 1 125 ? -24.598 -7.744 47.330 1.00 66.44 125 LYS A CA 1
ATOM 1004 C C . LYS A 1 125 ? -24.176 -7.890 45.867 1.00 66.44 125 LYS A C 1
ATOM 1006 O O . LYS A 1 125 ? -23.295 -8.694 45.583 1.00 66.44 125 LYS A O 1
ATOM 1011 N N . THR A 1 126 ? -24.744 -7.075 44.974 1.00 64.38 126 THR A N 1
ATOM 1012 C CA . THR A 1 126 ? -24.373 -7.033 43.550 1.00 64.38 126 THR A CA 1
ATOM 1013 C C . THR A 1 126 ? -22.894 -6.683 43.394 1.00 64.38 126 THR A C 1
ATOM 1015 O O . THR A 1 126 ? -22.183 -7.383 42.687 1.00 64.38 126 THR A O 1
ATOM 1018 N N . LYS A 1 127 ? -22.395 -5.682 44.136 1.00 67.00 127 LYS A N 1
ATOM 1019 C CA . LYS A 1 127 ? -20.974 -5.294 44.121 1.00 67.00 127 LYS A CA 1
ATOM 1020 C C . LYS A 1 127 ? -20.039 -6.463 44.447 1.00 67.00 127 LYS A C 1
ATOM 1022 O O . LYS A 1 127 ? -19.098 -6.711 43.707 1.00 67.00 127 LYS A O 1
ATOM 1027 N N . LYS A 1 128 ? -20.335 -7.221 45.509 1.00 70.62 128 LYS A N 1
ATOM 1028 C CA . LYS A 1 128 ? -19.540 -8.405 45.873 1.00 70.62 128 LYS A CA 1
ATOM 1029 C C . LYS A 1 128 ? -19.562 -9.487 44.795 1.00 70.62 128 LYS A C 1
ATOM 1031 O O . LYS A 1 128 ? -18.521 -10.069 44.521 1.00 70.62 128 LYS A O 1
ATOM 1036 N N . ALA A 1 129 ? -20.723 -9.737 44.188 1.00 67.38 129 ALA A N 1
ATOM 1037 C CA . ALA A 1 129 ? -20.841 -10.705 43.100 1.00 67.38 129 ALA A CA 1
ATOM 1038 C C . ALA A 1 129 ? -20.008 -10.282 41.876 1.00 67.38 129 ALA A C 1
ATOM 1040 O O . ALA A 1 129 ? -19.333 -11.109 41.276 1.00 67.38 129 ALA A O 1
ATOM 1041 N N . ILE A 1 130 ? -19.997 -8.987 41.545 1.00 69.12 130 ILE A N 1
ATOM 1042 C CA . ILE A 1 130 ? -19.181 -8.438 40.454 1.00 69.12 130 ILE A CA 1
ATOM 1043 C C . ILE A 1 130 ? -17.691 -8.581 40.763 1.00 69.12 130 ILE A C 1
ATOM 1045 O O . ILE A 1 130 ? -16.952 -9.060 39.911 1.00 69.12 130 ILE A O 1
ATOM 1049 N N . ASP A 1 131 ? -17.253 -8.210 41.969 1.00 71.38 131 ASP A N 1
ATOM 1050 C CA . ASP A 1 131 ? -15.848 -8.314 42.387 1.00 71.38 131 ASP A CA 1
ATOM 1051 C C . ASP A 1 131 ? -15.351 -9.773 42.335 1.00 71.38 131 ASP A C 1
ATOM 1053 O O . ASP A 1 131 ? -14.226 -10.043 41.911 1.00 71.38 131 ASP A O 1
ATOM 1057 N N . GLU A 1 132 ? -16.203 -10.733 42.707 1.00 70.12 132 GLU A N 1
ATOM 1058 C CA . GLU A 1 132 ? -15.891 -12.164 42.651 1.00 70.12 132 GLU A CA 1
ATOM 1059 C C . GLU A 1 132 ? -15.770 -12.680 41.210 1.00 70.12 132 GLU A C 1
ATOM 1061 O O . GLU A 1 132 ? -14.856 -13.444 40.897 1.00 70.12 132 GLU A O 1
ATOM 1066 N N . VAL A 1 133 ? -16.650 -12.223 40.318 1.00 66.06 133 VAL A N 1
ATOM 1067 C CA . VAL A 1 133 ? -16.631 -12.583 38.894 1.00 66.06 133 VAL A CA 1
ATOM 1068 C C . VAL A 1 133 ? -15.448 -11.917 38.173 1.00 66.06 133 VAL A C 1
ATOM 1070 O O . VAL A 1 133 ? -14.745 -12.577 37.406 1.00 66.06 133 VAL A O 1
ATOM 1073 N N . LEU A 1 134 ? -15.144 -10.648 38.470 1.00 64.69 134 LEU A N 1
ATOM 1074 C CA . LEU A 1 134 ? -13.957 -9.939 37.967 1.00 64.69 134 LEU A CA 1
ATOM 1075 C C . LEU A 1 134 ? -12.654 -10.624 38.406 1.00 64.69 134 LEU A C 1
ATOM 1077 O O . LEU A 1 134 ? -11.731 -10.767 37.602 1.00 64.69 134 LEU A O 1
ATOM 1081 N N . GLY A 1 135 ? -12.597 -11.128 39.644 1.00 63.31 135 GLY A N 1
ATOM 1082 C CA . GLY A 1 135 ? -11.463 -11.898 40.168 1.00 63.31 135 GLY A CA 1
ATOM 1083 C C . GLY A 1 135 ? -11.186 -13.217 39.432 1.00 63.31 135 GLY A C 1
ATOM 1084 O O . GLY A 1 135 ? -10.118 -13.802 39.604 1.00 63.31 135 GLY A O 1
ATOM 1085 N N . GLN A 1 136 ? -12.111 -13.681 38.587 1.00 60.19 136 GLN A N 1
ATOM 1086 C CA . GLN A 1 136 ? -11.990 -14.917 37.805 1.00 60.19 136 GLN A CA 1
ATOM 1087 C C . GLN A 1 136 ? -11.592 -14.683 36.337 1.00 60.19 136 GLN A C 1
ATOM 1089 O O . GLN A 1 136 ? -11.612 -15.625 35.544 1.00 60.19 136 GLN A O 1
ATOM 1094 N N . GLY A 1 137 ? -11.195 -13.456 35.974 1.00 49.25 137 GLY A N 1
ATOM 1095 C CA . GLY A 1 137 ? -10.726 -13.115 34.623 1.00 49.25 137 GLY A CA 1
ATOM 1096 C C . GLY A 1 137 ? -11.827 -12.636 33.675 1.00 49.25 137 GLY A C 1
ATOM 1097 O O . GLY A 1 137 ? -11.654 -12.663 32.458 1.00 49.25 137 GLY A O 1
ATOM 1098 N N . VAL A 1 138 ? -12.965 -12.202 34.217 1.00 53.28 138 VAL A N 1
ATOM 1099 C CA . VAL A 1 138 ? -14.089 -11.674 33.439 1.00 53.28 138 VAL A CA 1
ATOM 1100 C C . VAL A 1 138 ? -13.884 -10.195 33.124 1.00 53.28 138 VAL A C 1
ATOM 1102 O O . VAL A 1 138 ? -13.378 -9.439 33.949 1.00 53.28 138 VAL A O 1
ATOM 1105 N N . THR A 1 139 ? -14.282 -9.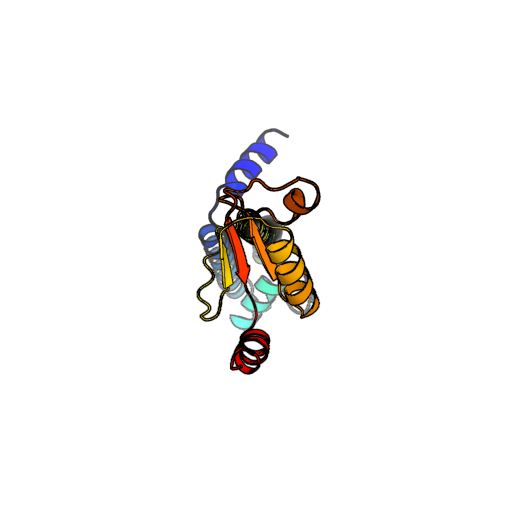768 31.924 1.00 51.00 139 THR A N 1
ATOM 1106 C CA . THR A 1 139 ? -14.215 -8.360 31.512 1.00 51.00 139 THR A CA 1
ATOM 1107 C C . THR A 1 139 ? -15.595 -7.720 31.662 1.00 51.00 139 THR A C 1
ATOM 1109 O O . THR A 1 139 ? -16.544 -8.101 30.977 1.00 51.00 139 THR A O 1
ATOM 1112 N N . LEU A 1 140 ? -15.721 -6.734 32.553 1.00 55.28 140 LEU A N 1
ATOM 1113 C CA . LEU A 1 140 ? -16.937 -5.924 32.658 1.00 55.28 140 LEU A CA 1
ATOM 1114 C C . LEU A 1 140 ? -17.079 -5.048 31.404 1.00 55.28 140 LEU A C 1
ATOM 1116 O O . LEU A 1 140 ? -16.125 -4.370 31.021 1.00 55.28 140 LEU A O 1
ATOM 1120 N N . MET A 1 141 ? -18.249 -5.074 30.756 1.00 53.41 141 MET A N 1
ATOM 1121 C CA . MET A 1 141 ? -18.423 -4.461 29.434 1.00 53.41 141 MET A CA 1
ATOM 1122 C C . MET A 1 141 ? -19.278 -3.189 29.448 1.00 53.41 141 MET A C 1
ATOM 1124 O O . MET A 1 141 ? -19.025 -2.316 28.623 1.00 53.41 141 MET A O 1
ATOM 1128 N N . ALA A 1 142 ? -20.244 -3.034 30.366 1.00 52.09 142 ALA A N 1
ATOM 1129 C CA . ALA A 1 142 ? -21.028 -1.794 30.450 1.00 52.09 142 ALA A CA 1
ATOM 1130 C C . ALA A 1 142 ? -21.752 -1.568 31.771 1.00 52.09 142 ALA A C 1
ATOM 1132 O O . ALA A 1 142 ? -22.155 -2.525 32.429 1.00 52.09 142 ALA A O 1
ATOM 1133 N N . VAL A 1 143 ? -21.980 -0.290 32.086 1.00 53.06 143 VAL A N 1
ATOM 1134 C CA . VAL A 1 143 ? -22.914 0.161 33.119 1.00 53.06 143 VAL A CA 1
ATOM 1135 C C . VAL A 1 143 ? -23.808 1.243 32.504 1.00 53.06 143 VAL A C 1
ATOM 1137 O O . VAL A 1 143 ? -23.299 2.270 32.067 1.00 53.06 143 VAL A O 1
ATOM 1140 N N . ASN A 1 144 ? -25.122 1.024 32.448 1.00 54.97 144 ASN A N 1
ATOM 1141 C CA . ASN A 1 144 ? -26.106 1.793 31.665 1.00 54.97 144 ASN A CA 1
ATOM 1142 C C . ASN A 1 144 ? -25.935 1.712 30.141 1.00 54.97 144 ASN A C 1
ATOM 1144 O O . ASN A 1 144 ? -25.142 0.936 29.612 1.00 54.97 144 ASN A O 1
ATOM 1148 N N . ASP A 1 145 ? -26.666 2.580 29.432 1.00 49.31 145 ASP A N 1
ATOM 1149 C CA . ASP A 1 145 ? -26.500 2.928 28.013 1.00 49.31 145 ASP A CA 1
ATOM 1150 C C . ASP A 1 145 ? -25.088 3.464 27.676 1.00 49.31 145 ASP A C 1
ATOM 1152 O O . ASP A 1 145 ? -24.793 3.792 26.524 1.00 49.31 145 ASP A O 1
ATOM 1156 N N . ARG A 1 146 ? -24.207 3.608 28.679 1.00 44.84 146 ARG A N 1
ATOM 1157 C CA . ARG A 1 146 ? -22.826 4.071 28.542 1.00 44.84 146 ARG A CA 1
ATOM 1158 C C . ARG A 1 146 ? -21.870 2.898 28.751 1.00 44.84 146 ARG A C 1
ATOM 1160 O O . ARG A 1 146 ? -21.578 2.490 29.865 1.00 44.84 146 ARG A O 1
ATOM 1167 N N . LEU A 1 147 ? -21.301 2.388 27.668 1.00 50.44 147 LEU A N 1
ATOM 1168 C CA . LEU A 1 147 ? -20.328 1.289 27.719 1.00 50.44 147 LEU A CA 1
ATOM 1169 C C . LEU A 1 147 ? -18.893 1.735 28.095 1.00 50.44 147 LEU A C 1
ATOM 1171 O O . LEU A 1 147 ? -17.920 1.060 27.759 1.00 50.44 147 LEU A O 1
ATOM 1175 N N . ASP A 1 148 ? -18.740 2.856 28.809 1.00 50.09 148 ASP A N 1
ATOM 1176 C CA . ASP A 1 148 ? -17.422 3.383 29.181 1.00 50.09 148 ASP A CA 1
ATOM 1177 C C . ASP A 1 148 ? -16.977 2.874 30.562 1.00 50.09 148 ASP A C 1
ATOM 1179 O O . ASP A 1 148 ? -17.125 3.539 31.586 1.00 50.09 148 ASP A O 1
ATOM 1183 N N . TYR A 1 149 ? -16.410 1.665 30.586 1.00 45.91 149 TYR A N 1
ATOM 1184 C CA . TYR A 1 149 ? -15.861 1.031 31.794 1.00 45.91 149 TYR A CA 1
ATOM 1185 C C . TYR A 1 149 ? -14.830 1.905 32.533 1.00 45.91 149 TYR A C 1
ATOM 1187 O O . TYR A 1 149 ? -14.739 1.857 33.758 1.00 45.91 149 TYR A O 1
ATOM 1195 N N . ALA A 1 150 ? -14.049 2.712 31.807 1.00 42.50 150 ALA A N 1
ATOM 1196 C CA . ALA A 1 150 ? -12.911 3.423 32.385 1.00 42.50 150 ALA A CA 1
ATOM 1197 C C . ALA A 1 150 ? -13.323 4.611 33.264 1.00 42.50 150 ALA A C 1
ATOM 1199 O O . ALA A 1 150 ? -12.563 4.996 34.145 1.00 42.50 150 ALA A O 1
ATOM 1200 N N . THR A 1 151 ? -14.507 5.191 33.042 1.00 44.59 151 THR A N 1
ATOM 1201 C CA . THR A 1 151 ? -15.000 6.340 33.828 1.00 44.59 151 THR A CA 1
ATOM 1202 C C . THR A 1 151 ? -15.893 5.929 34.998 1.00 44.59 151 THR A C 1
ATOM 1204 O O . THR A 1 151 ? -16.087 6.703 35.935 1.00 44.59 151 THR A O 1
ATOM 1207 N N . VAL A 1 152 ? -16.452 4.717 34.953 1.00 51.88 152 VAL A N 1
ATOM 1208 C CA . VAL A 1 152 ? -17.483 4.282 35.903 1.00 51.88 152 VAL A CA 1
ATOM 1209 C C . VAL A 1 152 ? -16.907 3.856 37.257 1.00 51.88 152 VAL A C 1
ATOM 1211 O O . VAL A 1 152 ? -17.571 4.008 38.275 1.00 51.88 152 VAL A O 1
ATOM 1214 N N . LEU A 1 153 ? -15.655 3.394 37.319 1.00 48.72 153 LEU A N 1
ATOM 1215 C CA . LEU A 1 153 ? -15.049 2.971 38.591 1.00 48.72 153 LEU A CA 1
ATOM 1216 C C . LEU A 1 153 ? -14.888 4.114 39.609 1.00 48.72 153 LEU A C 1
ATOM 1218 O O . LEU A 1 153 ? -14.875 3.854 40.812 1.00 48.72 153 LEU A O 1
ATOM 1222 N N . ASP A 1 154 ? -14.829 5.361 39.136 1.00 50.00 154 ASP A N 1
ATOM 1223 C CA . ASP A 1 154 ? -14.664 6.553 39.975 1.00 50.00 154 ASP A CA 1
ATOM 1224 C C . ASP A 1 154 ? -15.992 7.267 40.294 1.00 50.00 154 ASP A C 1
ATOM 1226 O O . ASP A 1 154 ? -16.000 8.254 41.033 1.00 50.00 154 ASP A O 1
ATOM 1230 N N . THR A 1 155 ? -17.129 6.792 39.764 1.00 48.94 155 THR A N 1
ATOM 1231 C CA . THR A 1 155 ? -18.448 7.411 39.977 1.00 48.94 155 THR A CA 1
ATOM 1232 C C . THR A 1 155 ? -19.417 6.469 40.707 1.00 48.94 155 THR A C 1
ATOM 1234 O O . THR A 1 155 ? -19.552 5.306 40.332 1.00 48.94 155 THR A O 1
ATOM 1237 N N . PRO A 1 156 ? -20.107 6.929 41.772 1.00 47.62 156 PRO A N 1
ATOM 1238 C CA . PRO A 1 156 ? -21.130 6.126 42.437 1.00 47.62 156 PRO A CA 1
ATOM 1239 C C . PRO A 1 156 ? -22.301 5.842 41.488 1.00 47.62 156 PRO A C 1
ATOM 1241 O O . PRO A 1 156 ? -22.854 6.773 40.908 1.00 47.62 156 PRO A O 1
ATOM 1244 N N . LEU A 1 157 ? -22.677 4.570 41.358 1.00 52.78 157 LEU A N 1
ATOM 1245 C CA . LEU A 1 157 ? -23.766 4.116 40.489 1.00 52.78 157 LEU A CA 1
ATOM 1246 C C . LEU A 1 157 ? -25.147 4.313 41.121 1.00 52.78 157 LEU A C 1
ATOM 1248 O O . LEU A 1 157 ? -25.311 4.172 42.338 1.00 52.78 157 LEU A O 1
ATOM 1252 N N . GLU A 1 158 ? -26.140 4.612 40.284 1.00 50.91 158 GLU A N 1
ATOM 1253 C CA . GLU A 1 158 ? -27.537 4.781 40.676 1.00 50.91 158 GLU A CA 1
ATOM 1254 C C . GLU A 1 158 ? -28.276 3.432 40.715 1.00 50.91 158 GLU A C 1
ATOM 1256 O O . GLU A 1 158 ? -27.901 2.446 40.081 1.00 50.91 158 GLU A O 1
ATOM 1261 N N . ALA A 1 159 ? -29.362 3.354 41.490 1.00 44.03 159 ALA A N 1
ATOM 1262 C CA . ALA A 1 159 ? -30.115 2.108 41.675 1.00 44.03 159 ALA A CA 1
ATOM 1263 C C . ALA A 1 159 ? -30.815 1.616 40.392 1.00 44.03 159 ALA A C 1
ATOM 1265 O O . ALA A 1 159 ? -31.123 0.429 40.285 1.00 44.03 159 ALA A O 1
ATOM 1266 N N . SER A 1 160 ? -31.055 2.515 39.436 1.00 44.19 160 SER A N 1
ATOM 1267 C CA . SER A 1 160 ? -31.597 2.220 38.106 1.00 44.19 160 SER A CA 1
ATOM 1268 C C . SER A 1 160 ? -30.571 1.629 37.142 1.00 44.19 160 SER A C 1
ATOM 1270 O O . SER A 1 160 ? -30.945 1.277 36.023 1.00 44.19 160 SER A O 1
ATOM 1272 N N . ASP A 1 161 ? -29.302 1.531 37.551 1.00 46.41 161 ASP A N 1
ATOM 1273 C CA . ASP A 1 161 ? -28.240 1.247 36.606 1.00 46.41 161 ASP A CA 1
ATOM 1274 C C . ASP A 1 161 ? -28.161 -0.234 36.218 1.00 46.41 161 ASP A C 1
ATOM 1276 O O . ASP A 1 161 ? -28.265 -1.143 37.050 1.00 46.41 161 ASP A O 1
ATOM 1280 N N . MET A 1 162 ? -27.975 -0.474 34.920 1.00 45.69 162 MET A N 1
ATOM 1281 C CA . MET A 1 162 ? -27.929 -1.808 34.314 1.00 45.69 162 MET A CA 1
ATOM 1282 C C . MET A 1 162 ? -26.491 -2.210 34.023 1.00 45.69 162 MET A C 1
ATOM 1284 O O . MET A 1 162 ? -25.800 -1.524 33.277 1.00 45.69 162 MET A O 1
ATOM 1288 N N . LEU A 1 163 ? -26.036 -3.332 34.571 1.00 51.72 163 LEU A N 1
ATOM 1289 C CA . LEU A 1 163 ? -24.661 -3.787 34.438 1.00 51.72 163 LEU A CA 1
ATOM 1290 C C . LEU A 1 163 ? -24.559 -5.003 33.513 1.00 51.72 163 LEU A C 1
ATOM 1292 O O . LEU A 1 163 ? -25.206 -6.028 33.733 1.00 51.72 163 LEU A O 1
ATOM 1296 N N . TYR A 1 164 ? -23.682 -4.915 32.518 1.00 53.44 164 TYR A N 1
ATOM 1297 C CA . TYR A 1 164 ? -23.440 -5.980 31.550 1.00 53.44 164 TYR A CA 1
ATOM 1298 C C . TYR A 1 164 ? -22.053 -6.584 31.759 1.00 53.44 164 TYR A C 1
ATOM 1300 O O . TYR A 1 164 ? -21.026 -5.916 31.584 1.00 53.44 164 TYR A O 1
ATOM 1308 N N . VAL A 1 165 ? -22.028 -7.869 32.113 1.00 54.84 165 VAL A N 1
ATOM 1309 C CA . VAL A 1 165 ? -20.807 -8.644 32.333 1.00 54.84 165 VAL A CA 1
ATOM 1310 C C . VAL A 1 165 ? -20.717 -9.734 31.266 1.00 54.84 165 VAL A C 1
ATOM 1312 O O . VAL A 1 165 ? -21.610 -10.574 31.143 1.00 54.84 165 VAL A O 1
ATOM 1315 N N . VAL A 1 166 ? -19.627 -9.732 30.497 1.00 52.22 166 VAL A N 1
ATOM 1316 C CA . VAL A 1 166 ? -19.361 -10.738 29.462 1.00 52.22 166 VAL A CA 1
ATOM 1317 C C . VAL A 1 166 ? -18.175 -11.590 29.900 1.00 52.22 166 VAL A C 1
ATOM 1319 O O . VAL A 1 166 ? -17.077 -11.068 30.100 1.00 52.22 166 VAL A O 1
ATOM 1322 N N . CYS A 1 167 ? -18.391 -12.895 30.059 1.00 47.81 167 CYS A N 1
ATOM 1323 C CA . CYS A 1 167 ? -17.347 -13.857 30.405 1.00 47.81 167 CYS A CA 1
ATOM 1324 C C . CYS A 1 167 ? -17.072 -14.841 29.259 1.00 47.81 167 CYS A C 1
ATOM 1326 O O . CYS A 1 167 ? -17.869 -14.973 28.337 1.00 47.81 167 CYS A O 1
ATOM 1328 N N . HIS A 1 168 ? -15.898 -15.478 29.301 1.00 46.97 168 HIS A N 1
ATOM 1329 C CA . HIS A 1 168 ? -15.525 -16.563 28.389 1.00 46.97 168 HIS A CA 1
ATOM 1330 C C . HIS A 1 168 ? -16.272 -17.860 28.745 1.00 46.97 168 HIS A C 1
ATOM 1332 O O . HIS A 1 168 ? -16.575 -18.082 29.919 1.00 46.97 168 HIS A O 1
ATOM 1338 N N . ASP A 1 169 ? -16.479 -18.736 27.757 1.00 49.50 169 ASP A N 1
ATOM 1339 C CA . ASP A 1 169 ? -17.187 -20.022 27.902 1.00 49.50 169 ASP A CA 1
ATOM 1340 C C . ASP A 1 169 ? -16.611 -20.896 29.038 1.00 49.50 169 ASP A C 1
ATOM 1342 O O . ASP A 1 169 ? -17.352 -21.412 29.875 1.00 49.50 169 ASP A O 1
ATOM 1346 N N . ASP A 1 170 ? -15.282 -20.957 29.170 1.00 50.38 170 ASP A N 1
ATOM 1347 C CA . ASP A 1 170 ? -14.608 -21.691 30.255 1.00 50.38 170 ASP A CA 1
ATOM 1348 C C . ASP A 1 170 ? -14.951 -21.134 31.651 1.00 50.38 170 ASP A C 1
ATOM 1350 O O . ASP A 1 170 ? -15.004 -21.855 32.653 1.00 50.38 170 ASP A O 1
ATOM 1354 N N . THR A 1 171 ? -15.168 -19.820 31.747 1.00 54.75 171 THR A N 1
ATOM 1355 C CA . THR A 1 171 ? -15.604 -19.171 32.987 1.00 54.75 171 THR A CA 1
ATOM 1356 C C . THR A 1 171 ? -17.090 -19.425 33.234 1.00 54.75 171 THR A C 1
ATOM 1358 O O . THR A 1 171 ? -17.492 -19.633 34.380 1.00 54.75 171 THR A O 1
ATOM 1361 N N . TRP A 1 172 ? -17.901 -19.441 32.174 1.00 53.16 172 TRP A N 1
ATOM 1362 C CA . TRP A 1 172 ? -19.326 -19.755 32.236 1.00 53.16 172 TRP A CA 1
ATOM 1363 C C . TRP A 1 172 ? -19.576 -21.153 32.816 1.00 53.16 172 TRP A C 1
ATOM 1365 O O . TRP A 1 172 ? -20.337 -21.286 33.778 1.00 53.16 172 TRP A O 1
ATOM 1375 N N . GLU A 1 173 ? -18.882 -22.178 32.318 1.00 58.16 173 GLU A N 1
ATOM 1376 C CA . GLU A 1 173 ? -19.029 -23.555 32.808 1.00 58.16 173 GLU A CA 1
ATOM 1377 C C . GLU A 1 173 ? -18.667 -23.687 34.295 1.00 58.16 173 GLU A C 1
ATOM 1379 O O . GLU A 1 173 ? -19.361 -24.358 35.065 1.00 58.16 173 GLU A O 1
ATOM 1384 N N . ARG A 1 174 ? -17.622 -22.980 34.741 1.00 59.69 174 ARG A N 1
ATOM 1385 C CA . ARG A 1 174 ? -17.1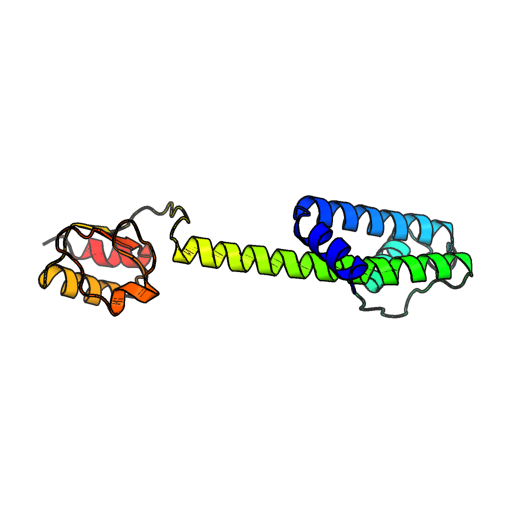81 -22.984 36.145 1.00 59.69 174 ARG A CA 1
ATOM 1386 C C . ARG A 1 174 ? -18.169 -22.311 37.095 1.00 59.69 174 ARG A C 1
ATOM 1388 O O . ARG A 1 174 ? -18.282 -22.740 38.245 1.00 59.69 174 ARG A O 1
ATOM 1395 N N . LEU A 1 175 ? -18.853 -21.262 36.640 1.00 57.81 175 LEU A N 1
ATOM 1396 C CA . LEU A 1 175 ? -19.861 -20.549 37.427 1.00 57.81 175 LEU A CA 1
ATOM 1397 C C . LEU A 1 175 ? -21.167 -21.347 37.502 1.00 57.81 175 LEU A C 1
ATOM 1399 O O . LEU A 1 175 ? -21.722 -21.521 38.587 1.00 57.81 175 LEU A O 1
ATOM 1403 N N . ASN A 1 176 ? -21.618 -21.902 36.376 1.00 55.66 176 ASN A N 1
ATOM 1404 C CA . ASN A 1 176 ? -22.887 -22.622 36.311 1.00 55.66 176 ASN A CA 1
ATOM 1405 C C . ASN A 1 176 ? -22.807 -24.021 36.960 1.00 55.66 176 ASN A C 1
ATOM 1407 O O . ASN A 1 176 ? -23.777 -24.495 37.544 1.00 55.66 176 ASN A O 1
ATOM 1411 N N . GLY A 1 177 ? -21.625 -24.649 36.967 1.00 55.19 177 GLY A N 1
ATOM 1412 C CA . GLY A 1 177 ? -21.375 -25.916 37.668 1.00 55.19 177 GLY A CA 1
ATOM 1413 C C . GLY A 1 177 ? -21.418 -25.834 39.203 1.00 55.19 177 GLY A C 1
ATOM 1414 O O . GLY A 1 177 ? -21.411 -26.870 39.864 1.00 55.19 177 GLY A O 1
ATOM 1415 N N . ARG A 1 178 ? -21.471 -24.628 39.790 1.00 54.03 178 ARG A N 1
ATOM 1416 C CA . ARG A 1 178 ? -21.599 -24.413 41.246 1.00 54.03 178 ARG A CA 1
ATOM 1417 C C . ARG A 1 178 ? -22.996 -23.972 41.697 1.00 54.03 178 ARG A C 1
ATOM 1419 O O . ARG A 1 178 ? -23.255 -23.995 42.893 1.00 54.03 178 ARG A O 1
ATOM 1426 N N . GLY A 1 179 ? -23.887 -23.603 40.774 1.00 43.25 179 GLY A N 1
ATOM 1427 C CA . GLY A 1 179 ? -25.248 -23.122 41.069 1.00 43.25 179 GLY A CA 1
ATOM 1428 C C . GLY A 1 179 ? -26.301 -24.218 41.277 1.00 43.25 179 GLY A C 1
ATOM 1429 O O . GLY A 1 179 ? -27.486 -23.913 41.364 1.00 43.25 179 GLY A O 1
ATOM 1430 N N . GLY A 1 180 ? -25.888 -25.487 41.330 1.00 37.94 180 GLY A N 1
ATOM 1431 C CA . GLY A 1 180 ? -26.748 -26.636 41.614 1.00 37.94 180 GLY A CA 1
ATOM 1432 C C . GLY A 1 180 ? -26.716 -27.067 43.081 1.00 37.94 180 GLY A C 1
ATOM 1433 O O . GLY A 1 180 ? -26.425 -28.232 43.337 1.00 37.94 180 GLY A O 1
ATOM 1434 N N . MET A 1 181 ? -26.969 -26.147 44.018 1.00 31.97 181 MET A N 1
ATOM 1435 C CA . MET A 1 181 ? -27.406 -26.409 45.403 1.00 31.97 181 MET A CA 1
ATOM 1436 C C . MET A 1 181 ? -28.212 -25.223 45.928 1.00 31.97 181 MET A C 1
ATOM 1438 O O . MET A 1 181 ? -27.748 -24.076 45.744 1.00 31.97 181 MET A O 1
#

Foldseek 3Di:
DVVVVVVVVVLVPDDLVNLVVVVVVLLVCQLVVLCVQCCVQQVDSVSSSVCLVCLLVVVCPVSGADDDPSSVVSSVVSNVVSVVSVVSNVVVVVVVVVVVVVCQQLVVPDDPDDQKDKDFFDDPVVVVVVVVLVVVVWDWQDKANGRHPPPPVPDDDDRRIITITDGDPVSSCVVVVPPPD

Radius of gyration: 27.46 Å; chains: 1; bounding box: 51×52×70 Å